Protein AF-A0A6P3HUH6-F1 (afdb_monomer)

Sequence (137 aa):
MELSFGLELKEVKPNGYSYTLVSKIGLISDDVLSSSCEVPKNGLLMPLLNVIYVNGNRASEADVWEFLNVLGIYDGKQHVIFGDPRKLITEEWVQQNYLVYRQIPDSDPLSYEFLWGSRAYAETSKMKVLEFLAKIS

pLDDT: mean 75.6, std 19.31, range [30.73, 97.19]

Secondary structure (DSSP, 8-state):
---TTTEEEEESSTT---EEEEES-TTS------S-----THHHHHHHHHHHHHTTSEEEHHHHHHHHHHTT--TTS-BTTTBSHHHIIIIIHHHTTSEEEEEPTT-SS--EEEEE-HHHHHH--HHHHHHHHHHH-

Solvent-accessible surface area (backbone atoms only — not comparable to full-atom values): 8249 Å² total; per-residue (Å²): 134,85,55,92,35,53,40,42,82,40,73,74,41,93,94,45,100,45,70,43,81,41,70,68,66,81,82,72,71,101,73,81,94,65,101,60,95,65,69,61,74,61,33,56,48,57,61,51,55,38,54,21,47,76,55,74,52,33,31,45,51,66,60,52,48,54,56,33,45,76,74,74,46,47,82,95,41,79,38,97,84,64,41,49,48,53,54,42,60,68,42,53,32,31,76,64,25,40,28,39,72,44,73,47,83,92,42,85,70,85,42,43,33,37,31,72,16,69,44,35,63,71,79,44,48,77,64,59,50,50,54,51,52,62,71,75,102

Radius of gyration: 16.4 Å; Cα contacts (8 Å, |Δi|>4): 156; chains: 1; bounding box: 38×33×50 Å

Mean predicted aligned error: 11.36 Å

InterPro domains:
  IPR002190 MAGE homology domain [PF01454] (40-126)
  IPR002190 MAGE homology domain [PS50838] (1-137)
  IPR002190 MAGE homology domain [SM01373] (1-129)
  IPR037445 Melanoma-associated antigen [PTHR11736] (1-137)
  IPR041898 MAGE homology domain, winged helix WH1 motif [G3DSA:1.10.10.1200] (1-33)
  IPR041899 MAGE homology domain, winged helix WH2 motif [G3DSA:1.10.10.1210] (37-137)

Structure (mmCIF, N/CA/C/O backbone):
data_AF-A0A6P3HUH6-F1
#
_entry.id   AF-A0A6P3HUH6-F1
#
loop_
_atom_site.group_PDB
_atom_site.id
_atom_site.type_symbol
_atom_site.label_atom_id
_atom_site.label_alt_id
_atom_site.label_comp_id
_atom_site.label_asym_id
_atom_site.label_entity_id
_atom_site.label_seq_id
_atom_site.pdbx_PDB_ins_code
_atom_site.Cartn_x
_atom_site.Cartn_y
_atom_site.Cartn_z
_atom_site.occupancy
_atom_site.B_iso_or_equiv
_atom_site.auth_seq_id
_atom_site.auth_comp_id
_atom_site.auth_asym_id
_atom_site.auth_atom_id
_atom_site.pdbx_PDB_model_num
ATOM 1 N N . MET A 1 1 ? -10.785 -6.877 22.321 1.00 35.47 1 MET A N 1
ATOM 2 C CA . MET A 1 1 ? -10.323 -7.200 20.957 1.00 35.47 1 MET A CA 1
ATOM 3 C C . MET A 1 1 ? -9.816 -5.894 20.368 1.00 35.47 1 MET A C 1
ATOM 5 O O . MET A 1 1 ? -10.628 -5.025 20.083 1.00 35.47 1 MET A O 1
ATOM 9 N N . GLU A 1 2 ? -8.499 -5.691 20.349 1.00 37.78 2 GLU A N 1
ATOM 10 C CA . GLU A 1 2 ? -7.881 -4.491 19.769 1.00 37.78 2 GLU A CA 1
ATOM 11 C C . GLU A 1 2 ? -7.854 -4.635 18.245 1.00 37.78 2 GLU A C 1
ATOM 13 O O . GLU A 1 2 ? -7.312 -5.606 17.723 1.00 37.78 2 GLU A O 1
ATOM 18 N N . LEU A 1 3 ? -8.479 -3.698 17.530 1.00 47.81 3 LEU A N 1
ATOM 19 C CA . LEU A 1 3 ? -8.406 -3.631 16.072 1.00 47.81 3 LEU A CA 1
ATOM 20 C C . LEU A 1 3 ? -7.142 -2.853 15.696 1.00 47.81 3 LEU A C 1
ATOM 22 O O . LEU A 1 3 ? -7.095 -1.625 15.739 1.00 47.81 3 LEU A O 1
ATOM 26 N N . SER A 1 4 ? -6.098 -3.595 15.350 1.00 50.41 4 SER A N 1
ATOM 27 C CA . SER A 1 4 ? -4.786 -3.128 14.900 1.00 50.41 4 SER A CA 1
ATOM 28 C C . SER A 1 4 ? -4.848 -2.443 13.523 1.00 50.41 4 SER A C 1
ATOM 30 O O . SER A 1 4 ? -4.296 -2.923 12.545 1.00 50.41 4 SER A O 1
ATOM 32 N N . PHE A 1 5 ? -5.504 -1.280 13.453 1.00 54.81 5 PHE A N 1
ATOM 33 C CA . PHE A 1 5 ? -5.542 -0.393 12.274 1.00 54.81 5 PHE A CA 1
ATOM 34 C C . PHE A 1 5 ? -5.497 1.093 12.660 1.00 54.81 5 PHE A C 1
ATOM 36 O O . PHE A 1 5 ? -6.038 1.952 11.968 1.00 54.81 5 PHE A O 1
ATOM 43 N N . GLY A 1 6 ? -4.908 1.417 13.816 1.00 52.16 6 GLY A N 1
ATOM 44 C CA . GLY A 1 6 ? -4.960 2.782 14.345 1.00 52.16 6 GLY A CA 1
ATOM 45 C C . GLY A 1 6 ? -6.381 3.211 14.722 1.00 52.16 6 GLY A C 1
ATOM 46 O O . GLY A 1 6 ? -6.686 4.397 14.673 1.00 52.16 6 GLY A O 1
ATOM 47 N N . LEU A 1 7 ? -7.238 2.254 15.088 1.00 58.28 7 LEU A N 1
ATOM 48 C CA . LEU A 1 7 ? -8.599 2.464 15.567 1.00 58.28 7 LEU A CA 1
ATOM 49 C C . LEU A 1 7 ? -8.727 1.881 16.975 1.00 58.28 7 LEU A C 1
ATOM 51 O O . LEU A 1 7 ? -8.357 0.739 17.227 1.00 58.28 7 LEU A O 1
ATOM 55 N N . GLU A 1 8 ? -9.254 2.670 17.895 1.00 61.97 8 GLU A N 1
ATOM 56 C CA . GLU A 1 8 ? -9.550 2.282 19.264 1.00 61.97 8 GLU A CA 1
ATOM 57 C C . GLU A 1 8 ? -11.063 2.144 19.428 1.00 61.97 8 GLU A C 1
ATOM 59 O O . GLU A 1 8 ? -11.828 3.041 19.070 1.00 61.97 8 GLU A O 1
ATOM 64 N N . LEU A 1 9 ? -11.507 1.013 19.972 1.00 65.06 9 LEU A N 1
ATOM 65 C CA . LEU A 1 9 ? -12.908 0.813 20.315 1.00 65.06 9 LEU A CA 1
ATOM 66 C C . LEU A 1 9 ? -13.167 1.431 21.691 1.00 65.06 9 LEU A C 1
ATOM 68 O O . LEU A 1 9 ? -12.719 0.898 22.704 1.00 65.06 9 LEU A O 1
ATOM 72 N N . LYS A 1 10 ? -13.901 2.543 21.734 1.00 71.44 10 LYS A N 1
ATOM 73 C CA . LYS A 1 10 ? -14.253 3.236 22.974 1.00 71.44 10 LYS A CA 1
ATOM 74 C C . LYS A 1 10 ? -15.720 3.007 23.315 1.00 71.44 10 LYS A C 1
ATOM 76 O O . LYS A 1 10 ? -16.606 3.239 22.493 1.00 71.44 10 LYS A O 1
ATOM 81 N N . GLU A 1 11 ? -15.990 2.563 24.535 1.00 76.12 11 GLU A N 1
ATOM 82 C CA . GLU A 1 11 ? -17.358 2.430 25.041 1.00 76.12 11 GLU A CA 1
ATOM 83 C C . GLU A 1 11 ? -17.972 3.823 25.242 1.00 76.12 11 GLU A C 1
ATOM 85 O O . GLU A 1 11 ? -17.366 4.706 25.853 1.00 76.12 11 GLU A O 1
ATOM 90 N N . VAL A 1 12 ? -19.164 4.046 24.681 1.00 77.06 12 VAL A N 1
ATOM 91 C CA . VAL A 1 12 ? -19.831 5.358 24.715 1.00 77.06 12 VAL A CA 1
ATOM 92 C C . VAL A 1 12 ? -20.528 5.580 26.058 1.00 77.06 12 VAL A C 1
ATOM 94 O O . VAL A 1 12 ? -20.628 6.715 26.525 1.00 77.06 12 VAL A O 1
ATOM 97 N N . LYS A 1 13 ? -21.016 4.507 26.692 1.00 73.62 13 LYS A N 1
ATOM 98 C CA . LYS A 1 13 ? -21.676 4.543 28.002 1.00 73.62 13 LYS A CA 1
ATOM 99 C C . LYS A 1 13 ? -21.368 3.268 28.783 1.00 73.62 13 LYS A C 1
ATOM 101 O O . LYS A 1 13 ? -21.582 2.206 28.214 1.00 73.62 13 LYS A O 1
ATOM 106 N N . PRO A 1 14 ? -20.994 3.350 30.070 1.00 63.97 14 PRO A N 1
ATOM 107 C CA . PRO A 1 14 ? -20.805 2.158 30.891 1.00 63.97 14 PRO A CA 1
ATOM 108 C C . PRO A 1 14 ? -22.104 1.336 30.954 1.00 63.97 14 PRO A C 1
ATOM 110 O O . PRO A 1 14 ? -23.172 1.898 31.212 1.00 63.97 14 PRO A O 1
ATOM 113 N N . ASN A 1 15 ? -22.011 0.025 30.700 1.00 66.69 15 ASN A N 1
ATOM 114 C CA . ASN A 1 15 ? -23.128 -0.938 30.588 1.00 66.69 15 ASN A CA 1
ATOM 115 C C . ASN A 1 15 ? -24.082 -0.717 29.400 1.00 66.69 15 ASN A C 1
ATOM 117 O O . ASN A 1 15 ? -25.076 -1.433 29.261 1.00 66.69 15 ASN A O 1
ATOM 121 N N . GLY A 1 16 ? -23.804 0.249 28.528 1.00 60.06 16 GLY A N 1
ATOM 122 C CA . GLY A 1 16 ? -24.445 0.329 27.228 1.00 60.06 16 GLY A CA 1
ATOM 123 C C . GLY A 1 16 ? -23.572 -0.439 26.256 1.00 60.06 16 GLY A C 1
ATOM 124 O O . GLY A 1 16 ? -22.437 -0.040 26.042 1.00 60.06 16 GLY A O 1
ATOM 125 N N . TYR A 1 17 ? -24.080 -1.501 25.634 1.00 65.88 17 TYR A N 1
ATOM 126 C CA . TYR A 1 17 ? -23.405 -2.249 24.558 1.00 65.88 17 TYR A CA 1
ATOM 127 C C . TYR A 1 17 ? -23.193 -1.404 23.275 1.00 65.88 17 TYR A C 1
ATOM 129 O O . TYR A 1 17 ? -23.365 -1.875 22.154 1.00 65.88 17 TYR A O 1
ATOM 137 N N . SER A 1 18 ? -22.900 -0.114 23.424 1.00 71.62 18 SER A N 1
ATOM 138 C CA . SER A 1 18 ? -22.720 0.894 22.396 1.00 71.62 18 SER A CA 1
ATOM 139 C C . SER A 1 18 ? -21.268 1.348 22.420 1.00 71.62 18 SER A C 1
ATOM 141 O O . SER A 1 18 ? -20.810 2.000 23.362 1.00 71.62 18 SER A O 1
ATOM 143 N N . TYR A 1 19 ? -20.562 1.019 21.349 1.00 71.25 19 TYR A N 1
ATOM 144 C CA . TYR A 1 19 ? -19.158 1.341 21.154 1.00 71.25 19 TYR A CA 1
ATOM 145 C C . TYR A 1 19 ? -19.009 2.299 19.977 1.00 71.25 19 TYR A C 1
ATOM 147 O O . TYR A 1 19 ? -19.791 2.257 19.028 1.00 71.25 19 TYR A O 1
ATOM 155 N N . THR A 1 20 ? -17.994 3.150 20.038 1.00 69.25 20 THR A N 1
ATOM 156 C CA . THR A 1 20 ? -17.560 3.984 18.921 1.00 69.25 20 THR A CA 1
ATOM 157 C C . THR A 1 20 ? -16.123 3.637 18.555 1.00 69.25 20 THR A C 1
ATOM 159 O O . THR A 1 20 ? -15.332 3.258 19.419 1.00 69.25 20 THR A O 1
ATOM 162 N N . LEU A 1 21 ? -15.785 3.742 17.274 1.00 62.12 21 LEU A N 1
ATOM 163 C CA . LEU A 1 21 ? -14.417 3.588 16.793 1.00 62.12 21 LEU A CA 1
ATOM 164 C C . LEU A 1 21 ? -13.774 4.973 16.720 1.00 62.12 21 LEU A C 1
ATOM 166 O O . LEU A 1 21 ? -14.276 5.860 16.034 1.00 62.12 21 LEU A O 1
ATOM 170 N N . VAL A 1 22 ? -12.669 5.156 17.434 1.00 59.06 22 VAL A N 1
ATOM 171 C CA . VAL A 1 22 ? -11.904 6.405 17.479 1.00 59.06 22 VAL A CA 1
ATOM 172 C C . VAL A 1 22 ? -10.564 6.184 16.792 1.00 59.06 22 VAL A C 1
ATOM 174 O O . VAL A 1 22 ? -9.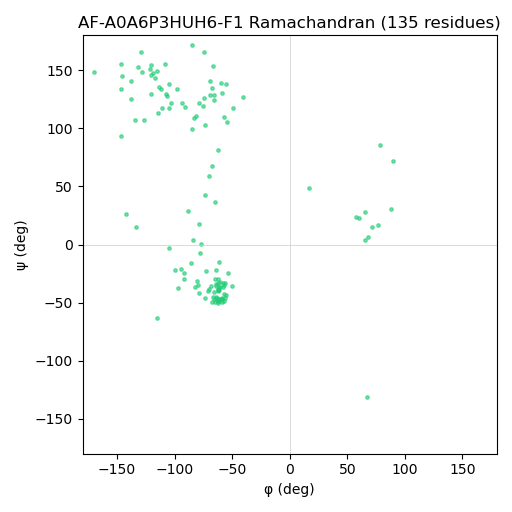890 5.195 17.050 1.00 59.06 22 VAL A O 1
ATOM 177 N N . SER A 1 23 ? -10.144 7.100 15.925 1.00 55.41 23 SER A N 1
ATOM 178 C CA . SER A 1 23 ? -8.794 7.058 15.358 1.00 55.41 23 SER A CA 1
ATOM 179 C C . SER A 1 23 ? -7.737 7.286 16.439 1.00 55.41 23 SER A C 1
ATOM 181 O O . SER A 1 23 ? -7.733 8.322 17.098 1.00 55.41 23 SER A O 1
ATOM 183 N N . LYS A 1 24 ? -6.791 6.355 16.581 1.00 55.62 24 LYS A N 1
ATOM 184 C CA . LYS A 1 24 ? -5.580 6.494 17.405 1.00 55.62 24 LYS A CA 1
ATOM 185 C C . LYS A 1 24 ? -4.509 7.358 16.715 1.00 55.62 24 LYS A C 1
ATOM 187 O O . LYS A 1 24 ? -3.507 7.702 17.333 1.00 55.62 24 LYS A O 1
ATOM 192 N N . ILE A 1 25 ? -4.712 7.739 15.447 1.00 48.91 25 ILE A N 1
ATOM 193 C CA . ILE A 1 25 ? -3.791 8.558 14.629 1.00 48.91 25 ILE A CA 1
ATOM 194 C C . ILE A 1 25 ? -4.068 10.072 14.805 1.00 48.91 25 ILE A C 1
ATOM 196 O O . ILE A 1 25 ? -3.792 10.891 13.938 1.00 48.91 25 ILE A O 1
ATOM 200 N N . GLY A 1 26 ? -4.571 10.487 15.969 1.00 43.88 26 GLY A N 1
ATOM 201 C CA . GLY A 1 26 ? -4.754 11.897 16.338 1.00 43.88 26 GLY A CA 1
ATOM 202 C C . GLY A 1 26 ? -3.458 12.654 16.668 1.00 43.88 26 GLY A C 1
ATOM 203 O O . GLY A 1 26 ? -3.428 13.372 17.657 1.00 43.88 26 GLY A O 1
ATOM 204 N N . LEU A 1 27 ? -2.374 12.480 15.900 1.00 40.47 27 LEU A N 1
ATOM 205 C CA . LEU A 1 27 ? -1.123 13.243 16.084 1.00 40.47 27 LEU A CA 1
ATOM 206 C C . LEU A 1 27 ? -0.525 13.812 14.789 1.00 40.47 27 LEU A C 1
ATOM 208 O O . LEU A 1 27 ? 0.633 14.229 14.789 1.00 40.47 27 LEU A O 1
ATOM 212 N N . ILE A 1 28 ? -1.275 13.862 13.685 1.00 38.72 28 ILE A N 1
ATOM 213 C CA . ILE A 1 28 ? -0.865 14.655 12.521 1.00 38.72 28 ILE A CA 1
ATOM 214 C C . ILE A 1 28 ? -2.082 15.442 12.027 1.00 38.72 28 ILE A C 1
ATOM 216 O O . ILE A 1 28 ? -3.004 14.876 11.450 1.00 38.72 28 ILE A O 1
ATOM 220 N N . SER A 1 29 ? -2.024 16.747 12.294 1.00 33.44 29 SER A N 1
ATOM 221 C CA . SER A 1 29 ? -2.967 17.814 11.942 1.00 33.44 29 SER A CA 1
ATOM 222 C C . SER A 1 29 ? -4.233 17.924 12.795 1.00 33.44 29 SER A C 1
ATOM 224 O O . SER A 1 29 ? -5.315 17.483 12.421 1.00 33.44 29 SER A O 1
ATOM 226 N N . ASP A 1 30 ? -4.086 18.649 13.907 1.00 39.78 30 ASP A N 1
ATOM 227 C CA . ASP A 1 30 ? -5.126 19.551 14.408 1.00 39.78 30 ASP A CA 1
ATOM 228 C C . ASP A 1 30 ? -5.369 20.651 13.361 1.00 39.78 30 ASP A C 1
ATOM 230 O O . ASP A 1 30 ? -4.792 21.729 13.455 1.00 39.78 30 ASP A O 1
ATOM 234 N N . ASP A 1 31 ? -6.154 20.367 12.325 1.00 36.44 31 ASP A N 1
ATOM 235 C CA . ASP A 1 31 ? -7.076 21.343 11.737 1.00 36.44 31 ASP A CA 1
ATOM 236 C C . ASP A 1 31 ? -8.002 20.639 10.739 1.00 36.44 31 ASP A C 1
ATOM 238 O O . ASP A 1 31 ? -7.589 19.725 10.029 1.00 36.44 31 ASP A O 1
ATOM 242 N N . VAL A 1 32 ? -9.228 21.144 10.625 1.00 35.25 32 VAL A N 1
ATOM 243 C CA . VAL A 1 32 ? -10.316 20.690 9.739 1.00 35.25 32 VAL A CA 1
ATOM 244 C C . VAL A 1 32 ? -11.229 19.616 10.344 1.00 35.25 32 VAL A C 1
ATOM 246 O O . VAL A 1 32 ? -11.331 18.467 9.918 1.00 35.25 32 VAL A O 1
ATOM 249 N N . LEU A 1 33 ? -12.025 20.084 11.304 1.00 41.03 33 LEU A N 1
ATOM 250 C CA . LEU A 1 33 ? -13.381 19.595 11.534 1.00 41.03 33 LEU A CA 1
ATOM 251 C C . LEU A 1 33 ? -14.199 19.702 10.231 1.00 41.03 33 LEU A C 1
ATOM 253 O O . LEU A 1 33 ? -14.641 20.786 9.859 1.00 41.03 33 LEU A O 1
ATOM 257 N N . SER A 1 34 ? -14.443 18.579 9.558 1.00 30.73 34 SER A N 1
ATOM 258 C CA . SER A 1 34 ? -15.448 18.476 8.494 1.00 30.73 34 SER A CA 1
ATOM 259 C C . SER A 1 34 ? -16.079 17.084 8.497 1.00 30.73 34 SER A C 1
ATOM 261 O O . SER A 1 34 ? -15.545 16.149 7.919 1.00 30.73 34 SER A O 1
ATOM 263 N N . SER A 1 35 ? -17.206 16.973 9.202 1.00 32.59 35 SER A N 1
ATOM 264 C CA . SER A 1 35 ? -18.406 16.159 8.924 1.00 32.59 35 SER A CA 1
ATOM 265 C C . SER A 1 35 ? -18.364 14.992 7.915 1.00 32.59 35 SER A C 1
ATOM 267 O O . SER A 1 35 ? -19.295 14.833 7.125 1.00 32.59 35 SER A O 1
ATOM 269 N N . SER A 1 36 ? -17.391 14.098 7.996 1.00 31.61 36 SER A N 1
ATOM 270 C CA . SER A 1 36 ? -17.544 12.720 7.545 1.00 31.61 36 SER A CA 1
ATOM 271 C C . SER A 1 36 ? -16.895 11.814 8.585 1.00 31.61 36 SER A C 1
ATOM 273 O O . SER A 1 36 ? -15.745 11.993 8.973 1.00 31.61 36 SER A O 1
ATOM 275 N N . CYS A 1 37 ? -17.658 10.846 9.096 1.00 35.09 37 CYS A N 1
ATOM 276 C CA . CYS A 1 37 ? -17.125 9.713 9.849 1.00 35.09 37 CYS A CA 1
ATOM 277 C C . CYS A 1 37 ? -16.360 8.815 8.862 1.00 35.09 37 CYS A C 1
ATOM 279 O O . CYS A 1 37 ? -16.734 7.675 8.598 1.00 35.09 37 CYS A O 1
ATOM 281 N N . GLU A 1 38 ? -15.346 9.375 8.213 1.00 41.47 38 GLU A N 1
ATOM 282 C CA . GLU A 1 38 ? -14.382 8.616 7.453 1.00 41.47 38 GLU A CA 1
ATOM 283 C C . GLU A 1 38 ? -13.512 7.939 8.495 1.00 41.47 38 GLU A C 1
ATOM 285 O O . GLU A 1 38 ? -12.660 8.558 9.135 1.00 41.47 38 GLU A O 1
ATOM 290 N N . VAL A 1 39 ? -13.768 6.644 8.699 1.00 45.31 39 VAL A N 1
ATOM 291 C CA . VAL A 1 39 ? -12.758 5.745 9.253 1.00 45.31 39 VAL A CA 1
ATOM 292 C C . VAL A 1 39 ? -11.442 6.140 8.584 1.00 45.31 39 VAL A C 1
ATOM 294 O O . VAL A 1 39 ? -11.442 6.250 7.355 1.00 45.31 39 VAL A O 1
ATOM 297 N N . PRO A 1 40 ? -10.357 6.426 9.328 1.00 54.56 40 PRO A N 1
ATOM 298 C CA . PRO A 1 40 ? -9.156 6.964 8.721 1.00 54.56 40 PRO A CA 1
ATOM 299 C C . PRO A 1 40 ? -8.732 5.971 7.654 1.00 54.56 40 PRO A C 1
ATOM 301 O O . PRO A 1 40 ? -8.295 4.866 7.978 1.00 54.56 40 PRO A O 1
ATOM 304 N N . LYS A 1 41 ? -8.865 6.338 6.376 1.00 54.66 41 LYS A N 1
ATOM 305 C CA . LYS A 1 41 ? -8.368 5.508 5.273 1.00 54.66 41 LYS A CA 1
ATOM 306 C C . LYS A 1 41 ? -6.880 5.187 5.500 1.00 54.66 41 LYS A C 1
ATOM 308 O O . LYS A 1 41 ? -6.400 4.125 5.124 1.00 54.66 41 LYS A O 1
ATOM 313 N N . ASN A 1 42 ? -6.189 6.043 6.259 1.00 62.34 42 ASN A N 1
ATOM 314 C CA . ASN A 1 42 ? -4.822 5.883 6.749 1.00 62.34 42 ASN A CA 1
ATOM 315 C C . ASN A 1 42 ? -4.583 4.670 7.675 1.00 62.34 42 ASN A C 1
ATOM 317 O O . ASN A 1 42 ? -3.426 4.307 7.885 1.00 62.34 42 ASN A O 1
ATOM 321 N N . GLY A 1 43 ? -5.622 4.025 8.214 1.00 72.06 43 GLY A N 1
ATOM 322 C CA . GLY A 1 43 ? -5.486 2.851 9.083 1.00 72.06 43 GLY A CA 1
ATOM 323 C C . GLY A 1 43 ? -4.842 1.647 8.389 1.00 72.06 43 GLY A C 1
ATOM 324 O O . GLY A 1 43 ? -4.122 0.882 9.027 1.00 72.06 43 GLY A O 1
ATOM 325 N N . LEU A 1 44 ? -5.034 1.524 7.070 1.00 83.00 44 LEU A N 1
ATOM 326 C CA . LEU A 1 44 ? -4.383 0.514 6.228 1.00 83.00 44 LEU A CA 1
ATOM 327 C C . LEU A 1 44 ? -3.071 1.014 5.601 1.00 83.00 44 LEU A C 1
ATOM 329 O O . LEU A 1 44 ? -2.183 0.218 5.298 1.00 83.00 44 LEU A O 1
ATOM 333 N N . LEU A 1 45 ? -2.924 2.332 5.448 1.00 84.88 45 LEU A N 1
ATOM 334 C CA . LEU A 1 45 ? -1.765 2.935 4.796 1.00 84.88 45 LEU A CA 1
ATOM 335 C C . LEU A 1 45 ? -0.462 2.622 5.540 1.00 84.88 45 LEU A C 1
ATOM 337 O O . LEU A 1 45 ? 0.512 2.215 4.917 1.00 84.88 45 LEU A O 1
ATOM 341 N N . MET A 1 46 ? -0.436 2.771 6.869 1.00 82.44 46 MET A N 1
ATOM 342 C CA . MET A 1 46 ? 0.773 2.497 7.661 1.00 82.44 46 MET A CA 1
ATOM 343 C C . MET A 1 46 ? 1.223 1.028 7.586 1.00 82.44 46 MET A C 1
ATOM 345 O O . MET A 1 46 ? 2.402 0.804 7.306 1.00 82.44 46 MET A O 1
ATOM 349 N N . PRO A 1 47 ? 0.339 0.027 7.770 1.00 84.88 47 PRO A N 1
ATOM 350 C CA . PRO A 1 47 ? 0.678 -1.372 7.516 1.00 84.88 47 PRO A CA 1
ATOM 351 C C . PRO A 1 47 ? 1.201 -1.627 6.098 1.00 84.88 47 PRO A C 1
ATOM 353 O O . PRO A 1 47 ? 2.215 -2.301 5.941 1.00 84.88 47 PRO A O 1
ATOM 356 N N . LEU A 1 48 ? 0.575 -1.047 5.068 1.00 90.19 48 LEU A N 1
ATOM 357 C CA . LEU A 1 48 ? 1.019 -1.247 3.687 1.00 90.19 48 LEU A CA 1
ATOM 358 C C . LEU A 1 48 ? 2.401 -0.626 3.419 1.00 90.19 48 LEU A C 1
ATOM 360 O O . LEU A 1 48 ? 3.273 -1.272 2.837 1.00 90.19 48 LEU A O 1
ATOM 364 N N . LEU A 1 49 ? 2.632 0.608 3.881 1.00 89.38 49 LEU A N 1
ATOM 365 C CA . LEU A 1 49 ? 3.948 1.251 3.813 1.00 89.38 49 LEU A CA 1
ATOM 366 C C . LEU A 1 49 ? 5.008 0.409 4.535 1.00 89.38 49 LEU A C 1
ATOM 368 O O . LEU A 1 49 ? 6.158 0.362 4.097 1.00 89.38 49 LEU A O 1
ATOM 372 N N . ASN A 1 50 ? 4.620 -0.291 5.599 1.00 86.00 50 ASN A N 1
ATOM 373 C CA . ASN A 1 50 ? 5.487 -1.213 6.312 1.00 86.00 50 ASN A CA 1
ATOM 374 C C . ASN A 1 50 ? 5.916 -2.411 5.468 1.00 86.00 50 ASN A C 1
ATOM 376 O O . ASN A 1 50 ? 7.106 -2.687 5.365 1.00 86.00 50 ASN A O 1
ATOM 380 N N . VAL A 1 51 ? 4.964 -3.076 4.814 1.00 89.94 51 VAL A N 1
ATOM 381 C CA . VAL A 1 51 ? 5.245 -4.216 3.927 1.00 89.94 51 VAL A CA 1
ATOM 382 C C . VAL A 1 51 ? 6.240 -3.819 2.839 1.00 89.94 51 VAL A C 1
ATOM 384 O O . VAL A 1 51 ? 7.252 -4.489 2.642 1.00 89.94 51 VAL A O 1
ATOM 387 N N . ILE A 1 52 ? 6.023 -2.664 2.204 1.00 92.75 52 ILE A N 1
ATOM 388 C CA . ILE A 1 52 ? 6.943 -2.129 1.190 1.00 92.75 52 ILE A CA 1
ATOM 389 C C . ILE A 1 52 ? 8.327 -1.850 1.790 1.00 92.75 52 ILE A C 1
ATOM 391 O O . ILE A 1 52 ? 9.352 -2.091 1.152 1.00 92.75 52 ILE A O 1
ATOM 395 N N . TYR A 1 53 ? 8.375 -1.331 3.016 1.00 87.56 53 TYR A N 1
ATOM 396 C CA . TYR A 1 53 ? 9.627 -1.036 3.700 1.00 87.56 53 TYR A CA 1
ATOM 397 C C . TYR A 1 53 ? 10.424 -2.307 4.024 1.00 87.56 53 TYR A C 1
ATOM 399 O O . TYR A 1 53 ? 11.618 -2.369 3.719 1.00 87.56 53 TYR A O 1
ATOM 407 N N . VAL A 1 54 ? 9.763 -3.326 4.579 1.00 86.62 54 VAL A N 1
ATOM 408 C CA . VAL A 1 54 ? 10.369 -4.617 4.940 1.00 86.62 54 VAL A CA 1
ATOM 409 C C . VAL A 1 54 ? 10.869 -5.367 3.700 1.00 86.62 54 VAL A C 1
ATOM 411 O O . VAL A 1 54 ? 11.949 -5.952 3.759 1.00 86.62 54 VAL A O 1
ATOM 414 N N . ASN A 1 55 ? 10.196 -5.243 2.550 1.00 88.06 55 ASN A N 1
ATOM 415 C CA . ASN A 1 55 ? 10.665 -5.795 1.268 1.00 88.06 55 ASN A CA 1
ATOM 416 C C . ASN A 1 55 ? 11.768 -4.954 0.578 1.00 88.06 55 ASN A C 1
ATOM 418 O O . ASN A 1 55 ? 12.047 -5.115 -0.608 1.00 88.06 55 ASN A O 1
ATOM 422 N N . GLY A 1 56 ? 12.449 -4.055 1.298 1.00 86.88 56 GLY A N 1
ATOM 423 C CA . GLY A 1 56 ? 13.583 -3.299 0.751 1.00 86.88 56 GLY A CA 1
ATOM 424 C C . GLY A 1 56 ? 13.192 -2.000 0.038 1.00 86.88 56 GLY A C 1
ATOM 425 O O . GLY A 1 56 ? 13.917 -1.523 -0.837 1.00 86.88 56 GLY A O 1
ATOM 426 N N . ASN A 1 57 ? 12.101 -1.363 0.473 1.00 89.88 57 ASN A N 1
ATOM 427 C CA . ASN A 1 57 ? 11.489 -0.148 -0.096 1.00 89.88 57 ASN A CA 1
ATOM 428 C C . ASN A 1 57 ? 10.779 -0.359 -1.449 1.00 89.88 57 ASN A C 1
ATOM 430 O O . ASN A 1 57 ? 10.488 0.621 -2.142 1.00 89.88 57 ASN A O 1
ATOM 434 N N . ARG A 1 58 ? 10.506 -1.612 -1.822 1.00 93.69 58 ARG A N 1
ATOM 435 C CA . ARG A 1 58 ? 9.702 -2.014 -2.985 1.00 93.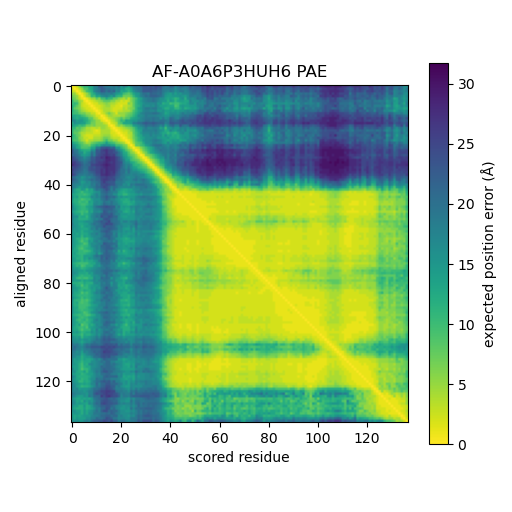69 58 ARG A CA 1
ATOM 436 C C . ARG A 1 58 ? 8.942 -3.286 -2.628 1.00 93.69 58 ARG A C 1
ATOM 438 O O . ARG A 1 58 ? 9.491 -4.109 -1.914 1.00 93.69 58 ARG A O 1
ATOM 445 N N . ALA A 1 59 ? 7.726 -3.469 -3.121 1.00 95.50 59 ALA A N 1
ATOM 446 C CA . ALA A 1 59 ? 7.003 -4.736 -2.999 1.00 95.50 59 ALA A CA 1
ATOM 447 C C . ALA A 1 59 ? 6.301 -5.055 -4.315 1.00 95.50 59 ALA A C 1
ATOM 449 O O . ALA A 1 59 ? 5.767 -4.143 -4.951 1.00 95.50 59 ALA A O 1
ATOM 450 N N . SER A 1 60 ? 6.297 -6.323 -4.730 1.00 94.56 60 SER A N 1
ATOM 451 C CA . SER A 1 60 ? 5.530 -6.710 -5.911 1.00 94.56 60 SER A CA 1
ATOM 452 C C . SER A 1 60 ? 4.034 -6.546 -5.635 1.00 94.56 60 SER A C 1
ATOM 454 O O . SER A 1 60 ? 3.583 -6.617 -4.489 1.00 94.56 60 SER A O 1
ATOM 456 N N . GLU A 1 61 ? 3.242 -6.318 -6.681 1.00 94.56 61 GLU A N 1
ATOM 457 C CA . GLU A 1 61 ? 1.786 -6.264 -6.542 1.00 94.56 61 GLU A CA 1
ATOM 458 C C . GLU A 1 61 ? 1.227 -7.566 -5.941 1.00 94.56 61 GLU A C 1
ATOM 460 O O . GLU A 1 61 ? 0.309 -7.515 -5.125 1.00 94.56 61 GLU A O 1
ATOM 465 N N . ALA A 1 62 ? 1.825 -8.715 -6.271 1.00 92.19 62 ALA A N 1
ATOM 466 C CA . ALA A 1 62 ? 1.447 -10.006 -5.704 1.00 92.19 62 ALA A CA 1
ATOM 467 C C . ALA A 1 62 ? 1.643 -10.053 -4.178 1.00 92.19 62 ALA A C 1
ATOM 469 O O . ALA A 1 62 ? 0.703 -10.408 -3.468 1.00 92.19 62 ALA A O 1
ATOM 470 N N . ASP A 1 63 ? 2.807 -9.623 -3.673 1.00 92.00 63 ASP A N 1
ATOM 471 C CA . ASP A 1 63 ? 3.097 -9.607 -2.228 1.00 92.00 63 ASP A CA 1
ATOM 472 C C . ASP A 1 63 ? 2.133 -8.680 -1.473 1.00 92.00 63 ASP A C 1
ATOM 474 O O . ASP A 1 63 ? 1.660 -8.990 -0.377 1.00 92.00 63 ASP A O 1
ATOM 478 N N . VAL A 1 64 ? 1.820 -7.524 -2.070 1.00 94.00 64 VAL A N 1
ATOM 479 C CA . VAL A 1 64 ? 0.867 -6.565 -1.498 1.00 94.00 64 VAL A CA 1
ATOM 480 C C . VAL A 1 64 ? -0.525 -7.181 -1.398 1.00 94.00 64 VAL A C 1
ATOM 482 O O . VAL A 1 64 ? -1.159 -7.080 -0.347 1.00 94.00 64 VAL A O 1
ATOM 485 N N . TRP A 1 65 ? -1.003 -7.844 -2.451 1.00 94.56 65 TRP A N 1
ATOM 486 C CA . TRP A 1 65 ? -2.309 -8.498 -2.415 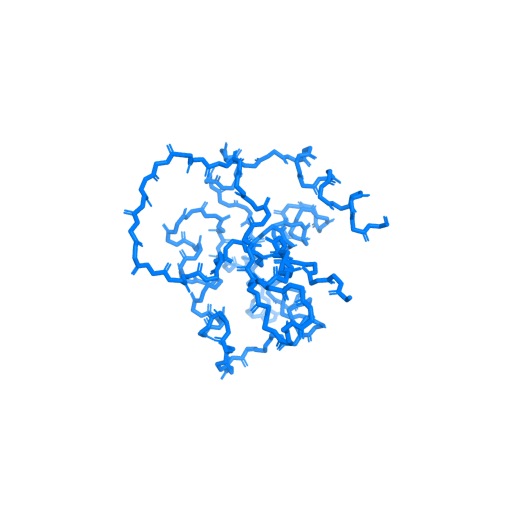1.00 94.56 65 TRP A CA 1
ATOM 487 C C . TRP A 1 65 ? -2.348 -9.696 -1.471 1.00 94.56 65 TRP A C 1
ATOM 489 O O . TRP A 1 65 ? -3.359 -9.890 -0.801 1.00 94.56 65 TRP A O 1
ATOM 499 N N . GLU A 1 66 ? -1.270 -10.473 -1.359 1.00 93.12 66 GLU A N 1
ATOM 500 C CA . GLU A 1 66 ? -1.174 -11.556 -0.377 1.00 93.12 66 GLU A CA 1
ATOM 501 C C . GLU A 1 66 ? -1.330 -11.020 1.051 1.00 93.12 66 GLU A C 1
ATOM 503 O O . GLU A 1 66 ? -2.159 -11.518 1.817 1.00 93.12 66 GLU A O 1
ATOM 508 N N . PHE A 1 67 ? -0.622 -9.939 1.381 1.00 91.12 67 PHE A N 1
ATOM 509 C CA . PHE A 1 67 ? -0.763 -9.260 2.665 1.00 91.12 67 PHE A CA 1
ATOM 510 C C . PHE A 1 67 ? -2.190 -8.742 2.907 1.00 91.12 67 PHE A C 1
ATOM 512 O O . PHE A 1 67 ? -2.760 -8.960 3.977 1.00 91.12 67 PHE A O 1
ATOM 519 N N . LEU A 1 68 ? -2.794 -8.080 1.917 1.00 91.12 68 LEU A N 1
ATOM 520 C CA . LEU A 1 68 ? -4.162 -7.566 2.028 1.00 91.12 68 LEU A CA 1
ATOM 521 C C . LEU A 1 68 ? -5.185 -8.697 2.221 1.00 91.12 68 LEU A C 1
ATOM 523 O O . LEU A 1 68 ? -6.087 -8.563 3.051 1.00 91.12 68 LEU A O 1
ATOM 527 N N . ASN A 1 69 ? -5.001 -9.835 1.547 1.00 90.06 69 ASN A N 1
ATOM 528 C CA . ASN A 1 69 ? -5.864 -11.007 1.690 1.00 90.06 69 ASN A CA 1
ATOM 529 C C . ASN A 1 69 ? -5.836 -11.565 3.122 1.00 90.06 69 ASN A C 1
ATOM 531 O O . ASN A 1 69 ? -6.888 -11.934 3.647 1.00 90.06 69 ASN A O 1
ATOM 535 N N . VAL A 1 70 ? -4.670 -11.577 3.785 1.00 89.00 70 VAL A N 1
ATOM 536 C CA . VAL A 1 70 ? -4.545 -11.967 5.207 1.00 89.00 70 VAL A CA 1
ATOM 537 C C . VAL A 1 70 ? -5.366 -11.045 6.115 1.00 89.00 70 VAL A C 1
ATOM 539 O O . VAL A 1 70 ? -5.932 -11.496 7.110 1.00 89.00 70 VAL A O 1
ATOM 542 N N . LEU A 1 71 ? -5.494 -9.769 5.746 1.00 83.56 71 LEU A N 1
ATOM 543 C CA . LEU A 1 71 ? -6.321 -8.783 6.448 1.00 83.56 71 LEU A CA 1
ATOM 544 C C . LEU A 1 71 ? -7.804 -8.820 6.036 1.00 83.56 71 LEU A C 1
ATOM 546 O O . LEU A 1 71 ? -8.591 -7.998 6.505 1.00 83.56 71 LEU A O 1
ATOM 550 N N . GLY A 1 72 ? -8.203 -9.757 5.170 1.00 86.50 72 GLY A N 1
ATOM 551 C CA . GLY A 1 72 ? -9.573 -9.884 4.669 1.00 86.50 72 GLY A CA 1
ATOM 552 C C . GLY A 1 72 ? -9.950 -8.861 3.592 1.00 86.50 72 GLY A C 1
ATOM 553 O O . GLY A 1 72 ? -11.138 -8.669 3.323 1.00 86.50 72 GLY A O 1
ATOM 554 N N . ILE A 1 73 ? -8.963 -8.205 2.978 1.00 90.88 73 ILE A N 1
ATOM 555 C CA . ILE A 1 73 ? -9.140 -7.213 1.917 1.00 90.88 73 ILE A CA 1
ATOM 556 C C . ILE A 1 73 ? -8.753 -7.866 0.592 1.00 90.88 73 ILE A C 1
ATOM 558 O O . ILE A 1 73 ? -7.606 -8.250 0.400 1.00 90.88 73 ILE A O 1
ATOM 562 N N . TYR A 1 74 ? -9.705 -7.978 -0.331 1.00 89.88 74 TYR A N 1
ATOM 563 C CA . TYR A 1 74 ? -9.526 -8.741 -1.567 1.00 89.88 74 TYR A CA 1
ATOM 564 C C . TYR A 1 74 ? -9.622 -7.850 -2.802 1.00 89.88 74 TYR A C 1
ATOM 566 O O . TYR A 1 74 ? -10.477 -6.963 -2.865 1.00 89.88 74 TYR A O 1
ATOM 574 N N . ASP A 1 75 ? -8.804 -8.147 -3.810 1.00 91.75 75 ASP A N 1
ATOM 575 C CA . ASP A 1 75 ? -8.889 -7.504 -5.122 1.00 91.75 75 ASP A CA 1
ATOM 576 C C . ASP A 1 75 ? -10.269 -7.733 -5.767 1.00 91.75 75 ASP A C 1
ATOM 578 O O . ASP A 1 75 ? -10.862 -8.812 -5.668 1.00 91.75 75 ASP A O 1
ATOM 582 N N . GLY A 1 76 ? -10.804 -6.686 -6.397 1.00 88.00 76 GLY A N 1
ATOM 583 C CA . GLY A 1 76 ? -12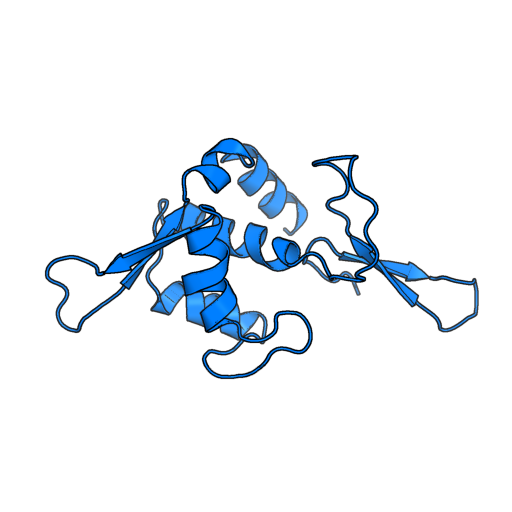.100 -6.699 -7.080 1.00 88.00 76 GLY A CA 1
ATOM 584 C C . GLY A 1 76 ? -13.338 -6.833 -6.180 1.00 88.00 76 GLY A C 1
ATOM 585 O O . GLY A 1 76 ? -14.446 -6.959 -6.703 1.00 88.00 76 GLY A O 1
ATOM 586 N N . LYS A 1 77 ? -13.199 -6.807 -4.846 1.00 89.38 77 LYS A N 1
ATOM 587 C CA . LYS A 1 77 ? -14.335 -6.847 -3.908 1.00 89.38 77 LYS A CA 1
ATOM 588 C C . LYS A 1 77 ? -14.453 -5.544 -3.135 1.00 89.38 77 LYS A C 1
ATOM 590 O O . LYS A 1 77 ? -13.472 -5.068 -2.577 1.00 89.38 77 LYS A O 1
ATOM 595 N N . GLN A 1 78 ? -15.671 -5.015 -3.009 1.00 88.38 78 GLN A N 1
ATOM 596 C CA . GLN A 1 78 ? -15.901 -3.896 -2.099 1.00 88.38 78 GLN A CA 1
ATOM 597 C C . GLN A 1 78 ? -15.686 -4.309 -0.640 1.00 88.38 78 GLN A C 1
ATOM 599 O O . GLN A 1 78 ? -16.279 -5.269 -0.148 1.00 88.38 78 GLN A O 1
ATOM 604 N N . HIS A 1 79 ? -14.874 -3.527 0.058 1.00 85.94 79 HIS A N 1
ATOM 605 C CA . HIS A 1 79 ? -14.660 -3.604 1.488 1.00 85.94 79 HIS A CA 1
ATOM 606 C C . HIS A 1 79 ? -15.520 -2.557 2.203 1.00 85.94 79 HIS A C 1
ATOM 608 O O . HIS A 1 79 ? -15.516 -1.383 1.838 1.00 85.94 79 HIS A O 1
ATOM 614 N N . VAL A 1 80 ? -16.207 -2.959 3.275 1.00 78.62 80 VAL A N 1
ATOM 615 C CA . VAL A 1 80 ? -17.166 -2.108 4.013 1.00 78.62 80 VAL A CA 1
ATOM 616 C C . VAL A 1 80 ? -16.539 -0.799 4.508 1.00 78.62 80 VAL A C 1
ATOM 618 O O . VAL A 1 80 ? -17.209 0.226 4.559 1.00 78.62 80 VAL A O 1
ATOM 621 N N . ILE A 1 81 ? -15.248 -0.828 4.854 1.00 76.31 81 ILE A N 1
ATOM 622 C CA . ILE A 1 81 ? -14.515 0.333 5.382 1.00 76.31 81 ILE A CA 1
ATOM 623 C C . ILE A 1 81 ? -13.724 1.068 4.292 1.00 76.31 81 ILE A C 1
ATOM 625 O O . ILE A 1 81 ? -13.616 2.289 4.323 1.00 76.31 81 ILE A O 1
ATOM 629 N N . PHE A 1 82 ? -13.145 0.331 3.341 1.00 79.00 82 PHE A N 1
ATOM 630 C CA . PHE A 1 82 ? -12.140 0.871 2.413 1.00 79.00 82 PHE A CA 1
ATOM 631 C C . PHE A 1 82 ? -12.696 1.110 1.005 1.00 79.00 82 PHE A C 1
ATOM 633 O O . PHE A 1 82 ? -11.988 1.637 0.154 1.00 79.00 82 PHE A O 1
ATOM 640 N N . GLY A 1 83 ? -13.963 0.766 0.757 1.00 87.38 83 GLY A N 1
ATOM 641 C CA . GLY A 1 83 ? -14.566 0.866 -0.565 1.00 87.38 83 GLY A CA 1
ATOM 642 C C . GLY A 1 83 ? -13.930 -0.133 -1.524 1.00 87.38 83 GLY A C 1
ATOM 643 O O . GLY A 1 83 ? -13.817 -1.307 -1.193 1.00 87.38 83 GLY A O 1
ATOM 644 N N . ASP A 1 84 ? -13.533 0.321 -2.709 1.00 91.75 84 ASP A N 1
ATOM 645 C CA . ASP A 1 84 ? -12.786 -0.490 -3.673 1.00 91.75 84 ASP A CA 1
ATOM 646 C C . ASP A 1 84 ? -11.288 -0.496 -3.304 1.00 91.75 84 ASP A C 1
ATOM 648 O O . ASP A 1 84 ? -10.628 0.542 -3.443 1.00 91.75 84 ASP A O 1
ATOM 652 N N . PRO A 1 85 ? -10.725 -1.632 -2.841 1.00 91.56 85 PRO A N 1
ATOM 653 C CA . PRO A 1 85 ? -9.336 -1.690 -2.407 1.00 91.56 85 PRO A CA 1
ATOM 654 C C . PRO A 1 85 ? -8.352 -1.415 -3.536 1.00 91.56 85 PRO A C 1
ATOM 656 O O . PRO A 1 85 ? -7.328 -0.782 -3.292 1.00 91.56 85 PRO A O 1
ATOM 659 N N . ARG A 1 86 ? -8.650 -1.853 -4.766 1.00 93.94 86 ARG A N 1
ATOM 660 C CA . ARG A 1 86 ? -7.741 -1.652 -5.896 1.00 93.94 86 ARG A CA 1
ATOM 661 C C . ARG A 1 86 ? -7.663 -0.176 -6.226 1.00 93.94 86 ARG A C 1
ATOM 663 O O . ARG A 1 86 ? -6.570 0.377 -6.253 1.00 93.94 86 ARG A O 1
ATOM 670 N N . LYS A 1 87 ? -8.817 0.479 -6.362 1.00 93.00 87 LYS A N 1
ATOM 671 C CA . LYS A 1 87 ? -8.874 1.925 -6.590 1.00 93.00 87 LYS A CA 1
ATOM 672 C C . LYS A 1 87 ? -8.157 2.707 -5.487 1.00 93.00 87 LYS A C 1
ATOM 674 O O . LYS A 1 87 ? -7.407 3.639 -5.773 1.00 93.00 87 LYS A O 1
ATOM 679 N N . LEU A 1 88 ? -8.345 2.315 -4.227 1.00 90.69 88 LEU A N 1
ATOM 680 C CA . LEU A 1 88 ? -7.684 2.968 -3.100 1.00 90.69 88 LEU A CA 1
ATOM 681 C C . LEU A 1 88 ? -6.151 2.911 -3.227 1.00 90.69 88 LEU A C 1
ATOM 683 O O . LEU A 1 88 ? -5.487 3.941 -3.103 1.00 90.69 88 LEU A O 1
ATOM 687 N N . ILE A 1 89 ? -5.587 1.728 -3.492 1.00 92.69 89 ILE A N 1
ATOM 688 C CA . ILE A 1 89 ? -4.130 1.532 -3.483 1.00 92.69 89 ILE A CA 1
ATOM 689 C C . ILE A 1 89 ? -3.442 1.963 -4.785 1.00 92.69 89 ILE A C 1
ATOM 691 O O . ILE A 1 89 ? -2.331 2.489 -4.721 1.00 92.69 89 ILE A O 1
ATOM 695 N N . THR A 1 90 ? -4.062 1.761 -5.954 1.00 95.00 90 THR A N 1
ATOM 696 C CA . THR A 1 90 ? -3.439 2.056 -7.260 1.00 95.00 90 THR A CA 1
ATOM 697 C C . THR A 1 90 ? -3.786 3.438 -7.803 1.00 95.00 90 THR A C 1
ATOM 699 O O . THR A 1 90 ? -3.041 3.955 -8.633 1.00 95.00 90 THR A O 1
ATOM 702 N N . GLU A 1 91 ? -4.876 4.060 -7.342 1.00 93.38 91 GLU A N 1
ATOM 703 C CA . GLU A 1 91 ? -5.294 5.390 -7.794 1.00 93.38 91 GLU A CA 1
ATOM 704 C C . GLU A 1 91 ? -5.226 6.413 -6.661 1.00 93.38 91 GLU A C 1
ATOM 706 O O . GLU A 1 91 ? -4.430 7.344 -6.743 1.00 93.38 91 GLU A O 1
ATOM 711 N N . GLU A 1 92 ? -6.016 6.258 -5.592 1.00 90.50 92 GLU A N 1
ATOM 712 C CA . GLU A 1 92 ? -6.153 7.303 -4.562 1.00 90.50 92 GLU A CA 1
ATOM 713 C C . GLU A 1 92 ? -4.817 7.580 -3.853 1.00 90.50 92 GLU A C 1
ATOM 715 O O . GLU A 1 92 ? -4.374 8.728 -3.779 1.00 90.50 92 GLU A O 1
ATOM 720 N N . TRP A 1 93 ? -4.122 6.547 -3.370 1.00 91.56 93 TRP A N 1
ATOM 721 C CA . TRP A 1 93 ? -2.829 6.716 -2.693 1.00 91.56 93 TRP A CA 1
ATOM 722 C C . TRP A 1 93 ? -1.675 7.067 -3.626 1.00 91.56 93 TRP A C 1
ATOM 724 O O . TRP A 1 93 ? -0.698 7.680 -3.182 1.00 91.56 93 TRP A O 1
ATOM 734 N N . VAL A 1 94 ? -1.801 6.746 -4.912 1.00 94.19 94 VAL A N 1
ATOM 735 C CA . VAL A 1 94 ? -0.851 7.189 -5.935 1.00 94.19 94 VAL A CA 1
ATOM 736 C C . VAL A 1 94 ? -1.048 8.676 -6.231 1.00 94.19 94 VAL A C 1
ATOM 738 O O . VAL A 1 94 ? -0.086 9.438 -6.194 1.00 94.19 94 VAL A O 1
ATOM 741 N N . GLN A 1 95 ? -2.291 9.132 -6.408 1.00 92.12 95 GLN A N 1
ATOM 742 C CA . GLN A 1 95 ? -2.632 10.551 -6.584 1.00 92.12 95 GLN A CA 1
ATOM 743 C C . GLN A 1 95 ? -2.231 11.397 -5.372 1.00 92.12 95 GLN A C 1
ATOM 745 O O . GLN A 1 95 ? -1.775 12.530 -5.517 1.00 92.12 95 GLN A O 1
ATOM 750 N N . GLN A 1 96 ? -2.358 10.842 -4.166 1.00 87.00 96 GLN A N 1
ATOM 751 C CA . GLN A 1 96 ? -1.914 11.492 -2.934 1.00 87.00 96 GLN A CA 1
ATOM 752 C C . GLN A 1 96 ? -0.395 11.426 -2.717 1.00 87.00 96 GLN A C 1
ATOM 754 O O . GLN A 1 96 ? 0.088 11.967 -1.726 1.00 87.00 96 GLN A O 1
ATOM 759 N N . ASN A 1 97 ? 0.372 10.812 -3.623 1.00 89.38 97 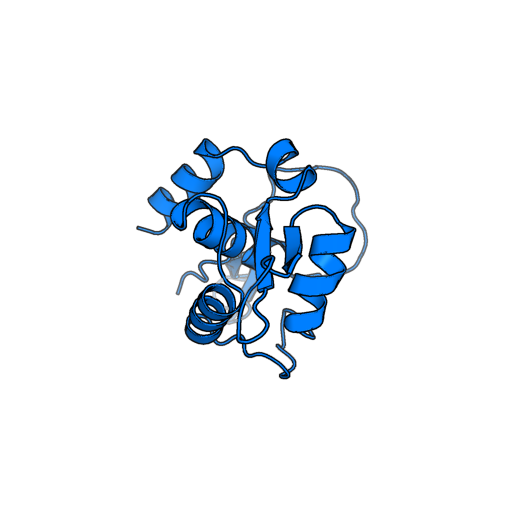ASN A N 1
ATOM 760 C CA . ASN A 1 97 ? 1.824 10.638 -3.535 1.00 89.38 97 ASN A CA 1
ATOM 761 C C . ASN A 1 97 ? 2.303 9.844 -2.306 1.00 89.38 97 ASN A C 1
ATOM 763 O O . ASN A 1 97 ? 3.457 9.984 -1.892 1.00 89.38 97 ASN A O 1
ATOM 767 N N . TYR A 1 98 ? 1.450 9.009 -1.710 1.00 89.38 98 TYR A N 1
ATOM 768 C CA . TYR A 1 98 ? 1.883 8.054 -0.687 1.00 89.38 98 TYR A CA 1
ATOM 769 C C . TYR A 1 98 ? 2.532 6.823 -1.307 1.00 89.38 98 TYR A C 1
ATOM 771 O O . TYR A 1 98 ? 3.489 6.290 -0.746 1.00 89.38 98 TYR A O 1
ATOM 779 N N . LEU A 1 99 ? 2.046 6.403 -2.473 1.00 95.31 99 LEU A N 1
ATOM 780 C CA . LEU A 1 99 ? 2.576 5.269 -3.214 1.00 95.31 99 LEU A CA 1
ATOM 781 C C . LEU A 1 99 ? 3.028 5.689 -4.607 1.00 95.31 99 LEU A C 1
ATOM 783 O O . LEU A 1 99 ? 2.484 6.606 -5.216 1.00 95.31 99 LEU A O 1
ATOM 787 N N . VAL A 1 100 ? 4.011 4.967 -5.123 1.00 97.19 100 VAL A N 1
ATOM 788 C CA . VAL A 1 100 ? 4.312 4.906 -6.550 1.00 97.19 100 VAL A CA 1
ATOM 789 C C . VAL A 1 100 ? 3.957 3.502 -6.998 1.00 97.19 100 VAL A C 1
ATOM 791 O O . VAL A 1 100 ? 4.552 2.542 -6.515 1.00 97.19 100 VAL A O 1
ATOM 794 N N . TYR A 1 101 ? 2.999 3.390 -7.911 1.00 97.00 101 TYR A N 1
ATOM 795 C CA . TYR A 1 101 ? 2.662 2.141 -8.581 1.00 97.00 101 TYR A CA 1
ATOM 796 C C . TYR A 1 101 ? 3.247 2.183 -9.988 1.00 97.00 101 TYR A C 1
ATOM 798 O O . TYR A 1 101 ? 2.976 3.118 -10.746 1.00 97.00 101 TYR A O 1
ATOM 806 N N . ARG A 1 102 ? 4.101 1.217 -10.328 1.00 95.19 102 ARG A N 1
ATOM 807 C CA . ARG A 1 102 ? 4.754 1.185 -11.640 1.00 95.19 102 ARG A CA 1
ATOM 808 C C . ARG A 1 102 ? 4.979 -0.231 -12.132 1.00 95.19 102 ARG A C 1
ATOM 810 O O . ARG A 1 102 ? 5.123 -1.162 -11.347 1.00 95.19 102 ARG A O 1
ATOM 817 N N . GLN A 1 103 ? 5.066 -0.357 -13.447 1.00 95.00 103 GLN A N 1
ATOM 818 C CA . GLN A 1 103 ? 5.464 -1.596 -14.091 1.00 95.00 103 GLN A CA 1
ATOM 819 C C . GLN A 1 103 ? 6.949 -1.876 -13.830 1.00 95.00 103 GLN A C 1
ATOM 821 O O . GLN A 1 103 ? 7.779 -0.962 -13.869 1.00 95.00 103 GLN A O 1
ATOM 826 N N . ILE A 1 104 ? 7.281 -3.143 -13.594 1.00 92.44 104 ILE A N 1
ATOM 827 C CA . ILE A 1 104 ? 8.657 -3.628 -13.529 1.00 92.44 104 ILE A CA 1
ATOM 828 C C . ILE A 1 104 ? 9.188 -3.714 -14.970 1.00 92.44 104 ILE A C 1
ATOM 830 O O . ILE A 1 104 ? 8.606 -4.455 -15.775 1.00 92.44 104 ILE A O 1
ATOM 834 N N . PRO A 1 105 ? 10.258 -2.970 -15.320 1.00 90.12 105 PRO A N 1
ATOM 835 C CA . PRO A 1 105 ? 10.854 -3.032 -16.651 1.00 90.12 105 PRO A CA 1
ATOM 836 C C . PRO A 1 105 ? 11.245 -4.464 -17.015 1.00 90.12 105 PRO A C 1
ATOM 838 O O . PRO A 1 105 ? 11.767 -5.188 -16.169 1.00 90.12 105 PRO A O 1
ATOM 841 N N . ASP A 1 106 ? 10.980 -4.852 -18.262 1.00 87.62 106 ASP A N 1
ATOM 842 C CA . ASP A 1 106 ? 11.379 -6.145 -18.835 1.00 87.62 106 ASP A CA 1
ATOM 843 C C . ASP A 1 106 ? 10.863 -7.383 -18.072 1.00 87.62 106 ASP A C 1
ATOM 845 O O . ASP A 1 106 ? 11.436 -8.468 -18.163 1.00 87.62 106 ASP A O 1
ATOM 849 N N . SER A 1 107 ? 9.765 -7.235 -17.320 1.00 88.25 107 SER A N 1
ATOM 850 C CA . SER A 1 107 ? 9.096 -8.363 -16.666 1.00 88.25 107 SER A CA 1
ATOM 851 C C . SER A 1 107 ? 8.314 -9.213 -17.674 1.00 88.25 107 SER A C 1
ATOM 853 O O . SER A 1 107 ? 7.464 -8.701 -18.404 1.00 88.25 107 SER A O 1
ATOM 855 N N . ASP A 1 108 ? 8.589 -10.521 -17.687 1.00 85.38 108 ASP A N 1
ATOM 856 C CA . ASP A 1 108 ? 7.814 -11.531 -18.413 1.00 85.38 108 ASP A CA 1
ATOM 857 C C . ASP A 1 108 ? 7.409 -12.658 -17.442 1.00 85.38 108 ASP A C 1
ATOM 859 O O . ASP A 1 108 ? 8.276 -13.423 -17.002 1.00 85.38 108 ASP A O 1
ATOM 863 N N . PRO A 1 109 ? 6.126 -12.747 -17.040 1.00 86.56 109 PRO A N 1
ATOM 864 C CA . PRO A 1 109 ? 4.990 -11.925 -17.478 1.00 86.56 109 PRO A CA 1
ATOM 865 C C . PRO A 1 109 ? 4.989 -10.500 -16.889 1.00 86.56 109 PRO A C 1
ATOM 867 O O . PRO A 1 109 ? 5.666 -10.214 -15.897 1.00 86.56 109 PRO A O 1
ATOM 870 N N . LEU A 1 110 ? 4.166 -9.619 -17.480 1.00 90.25 110 LEU A N 1
ATOM 871 C CA . LEU A 1 110 ? 3.960 -8.235 -17.028 1.00 90.25 110 LEU A CA 1
ATOM 872 C C . LEU A 1 110 ? 3.683 -8.182 -15.523 1.00 90.25 110 LEU A C 1
ATOM 874 O O . LEU A 1 110 ? 2.677 -8.708 -15.048 1.00 90.25 110 LEU A O 1
ATOM 878 N N . SER A 1 111 ? 4.571 -7.517 -14.791 1.00 92.12 111 SER A N 1
ATOM 879 C CA . SER A 1 111 ? 4.512 -7.412 -13.336 1.00 92.12 111 SER A CA 1
ATOM 880 C C . SER A 1 111 ? 4.611 -5.957 -12.890 1.00 92.12 111 SER A C 1
ATOM 882 O O . SER A 1 111 ? 5.283 -5.140 -13.524 1.00 92.12 111 SER A O 1
ATOM 884 N N . TYR A 1 112 ? 3.960 -5.633 -11.776 1.00 95.12 112 TYR A N 1
ATOM 885 C CA . TYR A 1 112 ? 3.960 -4.298 -11.183 1.00 95.12 112 TYR A CA 1
ATOM 886 C C . TYR A 1 112 ? 4.525 -4.333 -9.765 1.00 95.12 112 TYR A C 1
ATOM 888 O O . TYR A 1 112 ? 4.476 -5.356 -9.080 1.00 95.12 112 TYR A O 1
ATOM 896 N N . GLU A 1 113 ? 5.058 -3.199 -9.325 1.00 96.19 113 GLU A N 1
ATOM 897 C CA . GLU A 1 113 ? 5.565 -3.001 -7.973 1.00 96.19 113 GLU A CA 1
ATOM 898 C C . GLU A 1 113 ? 5.044 -1.697 -7.361 1.00 96.19 113 GLU A C 1
ATOM 900 O O . GLU A 1 113 ? 4.756 -0.713 -8.052 1.00 96.19 113 GLU A O 1
ATOM 905 N N . PHE A 1 114 ? 4.972 -1.699 -6.033 1.00 97.19 114 PHE A N 1
ATOM 906 C CA . PHE A 1 114 ? 4.691 -0.543 -5.202 1.00 97.19 114 PHE A CA 1
ATOM 907 C C . PHE A 1 114 ? 5.966 -0.047 -4.526 1.00 97.19 114 PHE A C 1
ATOM 909 O O . PHE A 1 114 ? 6.764 -0.827 -4.003 1.00 97.19 114 PHE A O 1
ATOM 916 N N . LEU A 1 115 ? 6.127 1.271 -4.487 1.00 96.12 115 LEU A N 1
ATOM 917 C CA . LEU A 1 115 ? 7.154 1.968 -3.721 1.00 96.12 115 LEU A CA 1
ATOM 918 C C . LEU A 1 115 ? 6.509 3.067 -2.880 1.00 96.12 115 LEU A C 1
ATOM 920 O O . LEU A 1 115 ? 5.380 3.483 -3.133 1.00 96.12 115 LEU A O 1
ATOM 924 N N . TRP A 1 116 ? 7.254 3.594 -1.914 1.00 94.81 116 TRP A N 1
ATOM 925 C CA . TRP A 1 116 ? 6.860 4.822 -1.229 1.00 94.81 116 TRP A CA 1
ATOM 926 C C . TRP A 1 116 ? 6.924 6.017 -2.180 1.00 94.81 116 TRP A C 1
ATOM 928 O O . TRP A 1 116 ? 7.911 6.212 -2.893 1.00 94.81 116 TRP A O 1
ATOM 938 N N . GLY A 1 117 ? 5.883 6.841 -2.149 1.00 93.62 117 GLY A N 1
ATOM 939 C CA . GLY A 1 117 ? 5.859 8.143 -2.799 1.00 93.62 117 GLY A CA 1
ATOM 940 C C . GLY A 1 117 ? 6.470 9.243 -1.932 1.00 93.62 117 GLY A C 1
ATOM 941 O O . GLY A 1 117 ? 6.798 9.050 -0.758 1.00 93.62 117 GLY A O 1
ATOM 942 N N . SER A 1 118 ? 6.635 10.425 -2.522 1.00 91.88 118 SER A N 1
ATOM 943 C CA . SER A 1 118 ? 7.272 11.576 -1.869 1.00 91.88 118 SER A CA 1
ATOM 944 C C . SER A 1 118 ? 6.571 11.989 -0.575 1.00 91.88 118 SER A C 1
ATOM 946 O O . SER A 1 118 ? 7.239 12.338 0.398 1.00 91.88 118 SER A O 1
ATOM 948 N N . ARG A 1 119 ? 5.238 11.894 -0.528 1.00 86.12 119 ARG A N 1
AT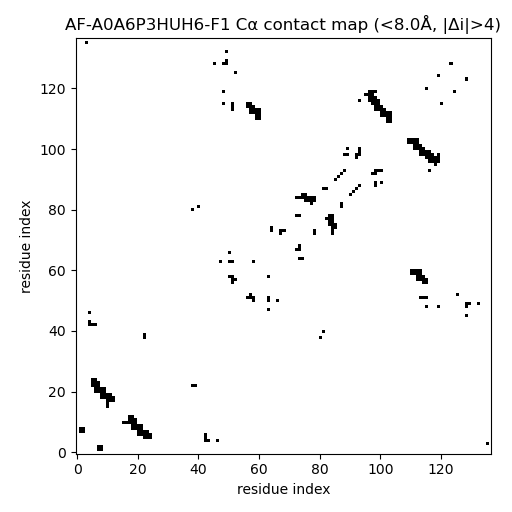OM 949 C CA . ARG A 1 119 ? 4.450 12.235 0.657 1.00 86.12 119 ARG A CA 1
ATOM 950 C C . ARG A 1 119 ? 4.657 11.234 1.786 1.00 86.12 119 ARG A C 1
ATOM 952 O O . ARG A 1 119 ? 4.777 11.653 2.932 1.00 86.12 119 ARG A O 1
ATOM 959 N N . ALA A 1 120 ? 4.780 9.941 1.473 1.00 87.19 120 ALA A N 1
ATOM 960 C CA . ALA A 1 120 ? 5.130 8.939 2.479 1.00 87.19 120 ALA A CA 1
ATOM 961 C C . ALA A 1 120 ? 6.482 9.269 3.124 1.00 87.19 120 ALA A C 1
ATOM 963 O O . ALA A 1 120 ? 6.573 9.315 4.343 1.00 87.19 120 ALA A O 1
ATOM 964 N N . TYR A 1 121 ? 7.501 9.614 2.332 1.00 85.31 121 TYR A N 1
ATOM 965 C CA . TYR A 1 121 ? 8.795 10.037 2.882 1.00 85.31 121 TYR A CA 1
ATOM 966 C C . TYR A 1 121 ? 8.744 11.350 3.682 1.00 85.31 121 TYR A C 1
ATOM 968 O O . TYR A 1 121 ? 9.563 11.539 4.579 1.00 85.31 121 TYR A O 1
ATOM 976 N N . ALA A 1 122 ? 7.826 12.264 3.353 1.00 80.62 122 ALA A N 1
ATOM 977 C CA . ALA A 1 122 ? 7.690 13.547 4.041 1.00 80.62 122 ALA A CA 1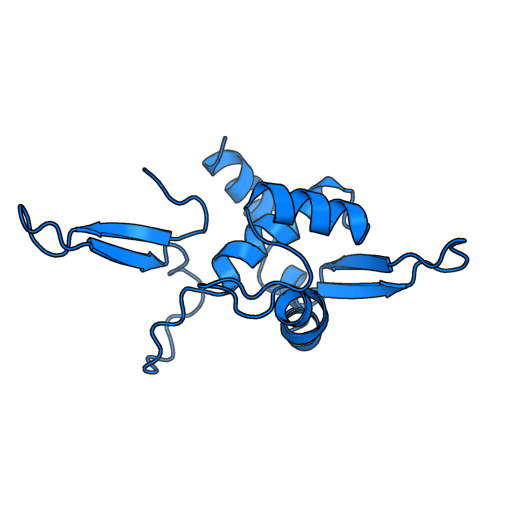
ATOM 978 C C . ALA A 1 122 ? 6.945 13.426 5.382 1.00 80.62 122 ALA A C 1
ATOM 980 O O . ALA A 1 122 ? 7.334 14.047 6.369 1.00 80.62 122 ALA A O 1
ATOM 981 N N . GLU A 1 123 ? 5.871 12.636 5.428 1.00 77.25 123 GLU A N 1
ATOM 982 C CA . GLU A 1 123 ? 4.997 12.541 6.603 1.00 77.25 123 GLU A CA 1
ATOM 983 C C . GLU A 1 123 ? 5.406 11.421 7.570 1.00 77.25 123 GLU A C 1
ATOM 985 O O . GLU A 1 123 ? 5.222 11.536 8.792 1.00 77.25 123 GLU A O 1
ATOM 990 N N . THR A 1 124 ? 6.010 10.349 7.049 1.00 71.06 124 THR A N 1
ATOM 991 C CA . THR A 1 124 ? 6.520 9.238 7.849 1.00 71.06 124 THR A CA 1
ATOM 992 C C . THR A 1 124 ? 8.021 9.046 7.661 1.00 71.06 124 THR A C 1
ATOM 994 O O . THR A 1 124 ? 8.591 9.278 6.600 1.00 71.06 124 THR A O 1
ATOM 997 N N . SER A 1 125 ? 8.692 8.625 8.731 1.00 67.25 125 SER A N 1
ATOM 998 C CA . SER A 1 125 ? 10.100 8.243 8.684 1.00 67.25 125 SER A CA 1
ATOM 999 C C . SER A 1 125 ? 10.211 6.731 8.822 1.00 67.25 125 SER A C 1
ATOM 1001 O O . SER A 1 125 ? 9.362 6.083 9.437 1.00 67.25 125 SER A O 1
ATOM 1003 N N . LYS A 1 126 ? 11.308 6.161 8.314 1.00 63.09 126 LYS A N 1
ATOM 1004 C CA . LYS A 1 126 ? 11.644 4.745 8.535 1.00 63.09 126 LYS A CA 1
ATOM 1005 C C . LYS A 1 126 ? 11.566 4.367 10.024 1.00 63.09 126 LYS A C 1
ATOM 1007 O O . LYS A 1 126 ? 11.088 3.291 10.357 1.00 63.09 126 LYS A O 1
ATOM 1012 N N . MET A 1 127 ? 11.947 5.287 10.918 1.00 60.69 127 MET A N 1
ATOM 1013 C CA . MET A 1 127 ? 11.800 5.128 12.370 1.00 60.69 127 MET A CA 1
ATOM 1014 C C . MET A 1 127 ? 10.341 5.011 12.821 1.00 60.69 127 MET A C 1
ATOM 1016 O O . MET A 1 127 ? 10.024 4.082 13.551 1.00 60.69 127 MET A O 1
ATOM 1020 N N . LYS A 1 128 ? 9.437 5.883 12.356 1.00 66.31 128 LYS A N 1
ATOM 1021 C CA . LYS A 1 128 ? 8.007 5.808 12.715 1.00 66.31 128 LYS A CA 1
ATOM 1022 C C . LYS A 1 128 ? 7.357 4.500 12.249 1.00 66.31 128 LYS A C 1
ATOM 1024 O O . LYS A 1 128 ? 6.477 3.972 12.923 1.00 66.31 128 LYS A O 1
ATOM 1029 N N . VAL A 1 129 ? 7.802 3.959 11.114 1.00 64.88 129 VAL A N 1
ATOM 1030 C CA . VAL A 1 129 ? 7.341 2.656 10.604 1.00 64.88 129 VAL A CA 1
ATOM 1031 C C . VAL A 1 129 ? 7.864 1.495 11.453 1.00 64.88 129 VAL A C 1
ATOM 1033 O O . VAL A 1 129 ? 7.101 0.581 11.766 1.00 64.88 129 VAL A O 1
ATOM 1036 N N . LEU A 1 130 ? 9.122 1.552 11.896 1.00 60.06 13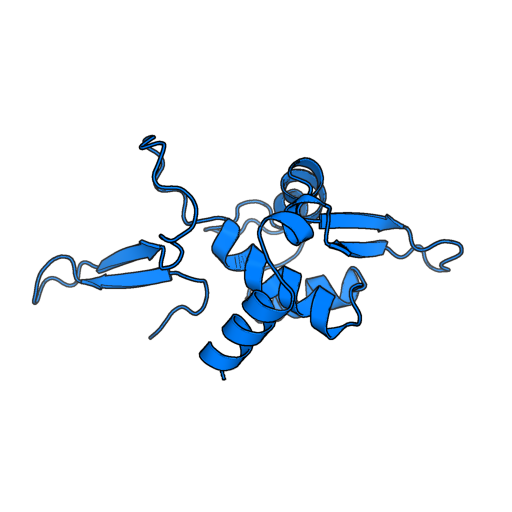0 LEU A N 1
ATOM 1037 C CA . LEU A 1 130 ? 9.683 0.579 12.840 1.00 60.06 130 LEU A CA 1
ATOM 1038 C C . LEU A 1 130 ? 9.012 0.649 14.222 1.00 60.06 130 LEU A C 1
ATOM 1040 O O . LEU A 1 130 ? 8.702 -0.386 14.803 1.00 60.06 130 LEU A O 1
ATOM 1044 N N . GLU A 1 131 ? 8.730 1.848 14.735 1.00 66.19 131 GLU A N 1
ATOM 1045 C CA . GLU A 1 131 ? 7.993 2.032 15.993 1.00 66.19 131 GLU A CA 1
ATOM 1046 C C . GLU A 1 131 ? 6.578 1.454 15.927 1.00 66.19 131 GLU A C 1
ATOM 1048 O O . GLU A 1 131 ? 6.082 0.917 16.916 1.00 66.19 131 GLU A O 1
ATOM 1053 N N . PHE A 1 132 ? 5.914 1.565 14.773 1.00 66.75 132 PHE A N 1
ATOM 1054 C CA . PHE A 1 132 ? 4.615 0.938 14.558 1.00 66.75 132 PHE A CA 1
ATOM 1055 C C . PHE A 1 132 ? 4.713 -0.592 14.619 1.00 66.75 132 PHE A C 1
ATOM 1057 O O . PHE A 1 132 ? 3.908 -1.195 15.322 1.00 66.75 132 PHE A O 1
ATOM 1064 N N . LEU A 1 133 ? 5.718 -1.212 13.977 1.00 62.88 133 LEU A N 1
ATOM 1065 C CA . LEU A 1 133 ? 5.947 -2.665 14.096 1.00 62.88 133 LEU A CA 1
ATOM 1066 C C . LEU A 1 133 ? 6.134 -3.093 15.548 1.00 62.88 133 LEU A C 1
ATOM 1068 O O . LEU A 1 133 ? 5.473 -4.022 15.998 1.00 62.88 133 LEU A O 1
ATOM 1072 N N . ALA A 1 134 ? 7.000 -2.388 16.279 1.00 64.94 134 ALA A N 1
ATOM 1073 C CA . ALA A 1 134 ? 7.334 -2.720 17.662 1.00 64.94 134 ALA A CA 1
ATOM 1074 C C . ALA A 1 134 ? 6.139 -2.609 18.625 1.00 64.94 134 ALA A C 1
ATOM 1076 O O . ALA A 1 134 ? 6.163 -3.193 19.701 1.00 64.94 134 ALA A O 1
ATOM 1077 N N . LYS A 1 135 ? 5.104 -1.839 18.269 1.00 65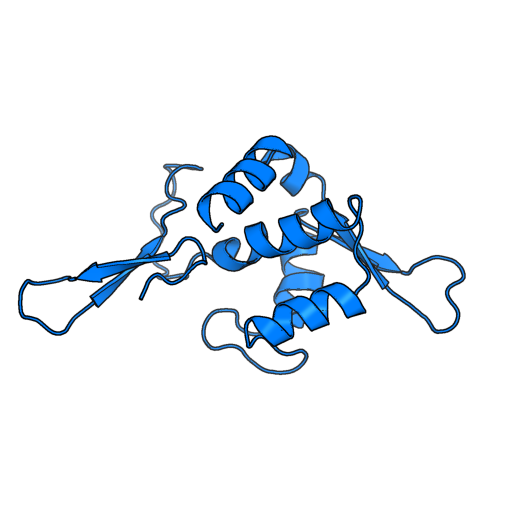.31 135 LYS A N 1
ATOM 1078 C CA . LYS A 1 135 ? 3.868 -1.714 19.061 1.00 65.31 135 LYS A CA 1
ATOM 1079 C C . LYS A 1 135 ? 2.840 -2.805 18.761 1.00 65.31 135 LYS A C 1
ATOM 1081 O O . LYS A 1 135 ? 1.875 -2.923 19.507 1.00 65.31 135 LYS A O 1
ATOM 1086 N N . ILE A 1 136 ? 2.993 -3.520 17.649 1.00 58.25 136 ILE A N 1
ATOM 1087 C CA . ILE A 1 136 ? 2.073 -4.581 17.210 1.00 58.25 136 ILE A CA 1
ATOM 1088 C C . ILE A 1 136 ? 2.622 -5.964 17.579 1.00 58.25 136 ILE A C 1
ATOM 1090 O O . ILE A 1 136 ? 1.843 -6.911 17.670 1.00 58.25 136 ILE A O 1
ATOM 1094 N N . SER A 1 137 ? 3.939 -6.071 17.791 1.00 44.56 137 SER A N 1
ATOM 1095 C CA . SER A 1 137 ? 4.631 -7.261 18.301 1.00 44.56 137 SER A CA 1
ATOM 1096 C C . SER A 1 137 ? 4.469 -7.462 19.801 1.00 44.56 137 SER A C 1
ATOM 1098 O O . SER A 1 137 ? 4.610 -6.448 20.523 1.00 44.56 137 SER A O 1
#

Nearest PDB structures (foldseek):
  9bd3-assembly1_A  TM=7.702E-01  e=4.498E-14  Homo sapiens
  9bd3-assembly2_C  TM=7.724E-01  e=1.288E-13  Homo sapiens
  6wjh-assembly1_A  TM=7.804E-01  e=2.113E-13  Homo sapiens
  6wjh-assembly2_B  TM=7.754E-01  e=2.248E-13  Homo sapiens
  7dg2-assembly1_C  TM=7.557E-01  e=3.873E-12  Xenopus laevis

Foldseek 3Di:
DDDQQQWDWADPDVVPPDTDIDGNPPPPDPDDDDDDPQPPLNSVLLVLCLQCVVVPQKDWPVSSQVVCVVVVHHAPDQDPRNGHPCCVQVPVCVVVQQWDWDWDPPDVVTIIMIGGGPVVVVVDDPVNSVVSVVVVD

Organism: Bison bison bison (NCBI:txid43346)